Protein AF-A0AAD9ZAA4-F1 (afdb_monomer_lite)

Sequence (119 aa):
MHTITSIGGSWFPGTEYVDIVGLDVYAKSTSTSFADAFGEFYDTYAAPNNLPFVLGETGWFDGGSDSEKIYWLGQVSGAQARERCPLYEGFSWFEYDKPSEGDFRVVMGSSDLASQVLG

InterPro domains:
  IPR000805 Glycoside hydrolase family 26 [PTHR40079] (9-112)
  IPR017853 Glycoside hydrolase superfamily [SSF51445] (10-102)
  IPR022790 Glycosyl hydrolase family 26 domain [PF02156] (10-39)
  IPR022790 Glycosyl hydrolase family 26 domain [PS51764] (1-117)

Radius of gyration: 14.88 Å; chains: 1; bounding box: 36×33×38 Å

Structure (mmCIF, N/CA/C/O backbone):
data_AF-A0AAD9ZAA4-F1
#
_entry.id   AF-A0AAD9ZAA4-F1
#
loop_
_atom_site.group_PDB
_atom_site.id
_atom_site.type_symbol
_atom_site.label_atom_id
_atom_site.label_alt_id
_atom_site.label_comp_id
_atom_site.label_asym_id
_atom_site.label_entity_id
_atom_site.label_seq_id
_atom_site.pdbx_PDB_ins_code
_atom_site.Cartn_x
_atom_site.Cartn_y
_atom_site.Cartn_z
_atom_site.occupancy
_atom_site.B_iso_or_equiv
_atom_site.auth_seq_id
_atom_site.auth_comp_id
_atom_site.auth_asym_id
_atom_site.auth_atom_id
_atom_site.pdbx_PDB_model_num
ATOM 1 N N . MET A 1 1 ? -17.657 -2.729 -2.199 1.00 36.78 1 MET A N 1
ATOM 2 C CA . MET A 1 1 ? -16.422 -2.330 -1.499 1.00 36.78 1 MET A CA 1
ATOM 3 C C . MET A 1 1 ? -16.235 -0.848 -1.763 1.00 36.78 1 MET A C 1
ATOM 5 O O . MET A 1 1 ? -16.119 -0.480 -2.924 1.00 36.78 1 MET A O 1
ATOM 9 N N . HIS A 1 2 ? -16.359 -0.008 -0.737 1.00 38.00 2 HIS A N 1
ATOM 10 C CA . HIS A 1 2 ? -16.144 1.436 -0.845 1.00 38.00 2 HIS A CA 1
ATOM 11 C C . HIS A 1 2 ? -14.776 1.744 -0.228 1.00 38.00 2 HIS A C 1
ATOM 13 O O . HIS A 1 2 ? -14.611 1.607 0.979 1.00 38.00 2 HIS A O 1
ATOM 19 N N . THR A 1 3 ? -13.789 2.082 -1.054 1.00 42.25 3 THR A N 1
ATOM 20 C CA . THR A 1 3 ? -12.440 2.484 -0.625 1.00 42.25 3 THR A CA 1
ATOM 21 C C . THR A 1 3 ? -12.407 3.992 -0.369 1.00 42.25 3 THR A C 1
ATOM 23 O O . THR A 1 3 ? -12.991 4.767 -1.128 1.00 42.25 3 THR A O 1
ATOM 26 N N . ILE A 1 4 ? -11.746 4.423 0.708 1.00 52.34 4 ILE A N 1
ATOM 27 C CA . ILE A 1 4 ? -11.595 5.842 1.061 1.00 52.34 4 ILE A CA 1
ATOM 28 C C . ILE A 1 4 ? -10.235 6.305 0.548 1.00 52.34 4 ILE A C 1
ATOM 30 O O . ILE A 1 4 ? -9.201 5.925 1.080 1.00 52.34 4 ILE A O 1
ATOM 34 N N . THR A 1 5 ? -10.235 7.140 -0.487 1.00 50.94 5 THR A N 1
ATOM 35 C CA . THR A 1 5 ? -9.023 7.506 -1.239 1.00 50.94 5 THR A CA 1
ATOM 36 C C . THR A 1 5 ? -8.419 8.863 -0.853 1.00 50.94 5 THR A C 1
ATOM 38 O O . THR A 1 5 ? -7.526 9.351 -1.542 1.00 50.94 5 THR A O 1
ATOM 41 N N . SER A 1 6 ? -8.861 9.507 0.240 1.00 48.81 6 SER A N 1
ATOM 42 C CA . SER A 1 6 ? -8.214 10.739 0.725 1.00 48.81 6 SER A CA 1
ATOM 43 C C . SER A 1 6 ? -8.247 10.930 2.247 1.00 48.81 6 SER A C 1
ATOM 45 O O . SER A 1 6 ? -9.203 10.578 2.943 1.00 48.81 6 SER A O 1
ATOM 47 N N . ILE A 1 7 ? -7.168 11.525 2.754 1.00 50.81 7 ILE A N 1
ATOM 48 C CA . ILE A 1 7 ? -7.019 12.029 4.121 1.00 50.81 7 ILE A CA 1
ATOM 49 C C . ILE A 1 7 ? -7.812 13.338 4.252 1.00 50.81 7 ILE A C 1
ATOM 51 O O . ILE A 1 7 ? -7.374 14.406 3.834 1.00 50.81 7 ILE A O 1
ATOM 55 N N . GLY A 1 8 ? -9.037 13.232 4.768 1.00 50.69 8 GLY A N 1
ATOM 56 C CA . GLY A 1 8 ? -9.954 14.347 4.980 1.00 50.69 8 GLY A CA 1
ATOM 57 C C . GLY A 1 8 ? -11.311 13.836 5.459 1.00 50.69 8 GLY A C 1
ATOM 58 O O . GLY A 1 8 ? -12.063 13.244 4.688 1.00 50.69 8 GLY A O 1
ATOM 59 N N . GLY A 1 9 ? -11.621 14.064 6.738 1.00 57.09 9 GLY A N 1
ATOM 60 C CA . GLY A 1 9 ? -12.735 13.454 7.480 1.00 57.09 9 GLY A CA 1
ATOM 61 C C . GLY A 1 9 ? -14.170 13.770 7.025 1.00 57.09 9 GLY A C 1
ATOM 62 O O . GLY A 1 9 ? -15.085 13.583 7.817 1.00 57.09 9 GLY A O 1
ATOM 63 N N . SER A 1 10 ? -14.409 14.234 5.792 1.00 66.31 10 SER A N 1
ATOM 64 C CA . SER A 1 10 ? -15.766 14.457 5.260 1.00 66.31 10 SER A CA 1
ATOM 65 C C . SER A 1 10 ? -16.340 13.287 4.453 1.00 66.31 10 SER A C 1
ATOM 67 O O . SER A 1 10 ? -17.492 13.369 4.037 1.00 66.31 10 SER A O 1
ATOM 69 N N . TRP A 1 11 ? -15.561 12.233 4.189 1.00 76.75 11 TRP A N 1
ATOM 70 C CA . TRP A 1 11 ? -15.978 11.119 3.319 1.00 76.75 11 TRP A CA 1
ATOM 71 C C . TRP A 1 11 ? -16.094 9.770 4.029 1.00 76.75 11 TRP A C 1
ATOM 73 O O . TRP A 1 11 ? -16.601 8.822 3.435 1.00 76.75 11 TRP A O 1
ATOM 83 N N . PHE A 1 12 ? -15.639 9.667 5.281 1.00 85.25 12 PHE A N 1
ATOM 84 C CA . PHE A 1 12 ? -15.816 8.454 6.075 1.00 85.25 12 PHE A CA 1
ATOM 85 C C . PHE A 1 12 ? -17.304 8.304 6.423 1.00 85.25 12 PHE A C 1
ATOM 87 O O . PHE A 1 12 ? -17.840 9.168 7.119 1.00 85.25 12 PHE A O 1
ATOM 94 N N . PRO A 1 13 ? -17.992 7.254 5.940 1.00 88.31 13 PRO A N 1
ATOM 95 C CA . PRO A 1 13 ? -19.446 7.178 6.046 1.00 88.31 13 PRO A CA 1
ATOM 96 C C . PRO A 1 13 ? -19.933 6.859 7.466 1.00 88.31 13 PRO A C 1
ATOM 98 O O . PRO A 1 13 ? -21.116 7.033 7.731 1.00 88.31 13 PRO A O 1
ATOM 101 N N . GLY A 1 14 ? -19.040 6.438 8.369 1.00 89.06 14 GLY A N 1
ATOM 102 C CA . GLY A 1 14 ? -19.364 5.987 9.724 1.00 89.06 14 GLY A CA 1
ATOM 103 C C . GLY A 1 14 ? -19.008 4.514 9.917 1.00 89.06 14 GLY A C 1
ATOM 104 O O . GLY A 1 14 ? -19.003 3.737 8.962 1.00 89.06 14 GLY A O 1
ATOM 105 N N . THR A 1 15 ? -18.674 4.121 11.147 1.00 92.19 15 THR A N 1
ATOM 106 C CA . THR A 1 15 ? -18.281 2.735 11.466 1.00 92.19 15 THR A CA 1
ATOM 107 C C . THR A 1 15 ? -19.439 1.754 11.317 1.00 92.19 15 THR A C 1
ATOM 109 O O . THR A 1 15 ? -19.222 0.566 11.118 1.00 92.19 15 THR A O 1
ATOM 112 N N . GLU A 1 16 ? -20.676 2.243 11.338 1.00 95.12 16 GLU A N 1
ATOM 113 C CA . GLU A 1 16 ? -21.882 1.462 11.092 1.00 95.12 16 GLU A CA 1
ATOM 114 C C . GLU A 1 16 ? -22.059 1.046 9.618 1.00 95.12 16 GLU A C 1
ATOM 116 O O . GLU A 1 16 ? -22.910 0.208 9.323 1.00 95.12 16 GLU A O 1
ATOM 121 N N . TYR A 1 17 ? -21.254 1.599 8.702 1.00 94.69 17 TYR A N 1
ATOM 122 C CA . TYR A 1 17 ? -21.285 1.288 7.267 1.00 94.69 17 TYR A CA 1
ATOM 123 C C . TYR A 1 17 ? -19.964 0.715 6.730 1.00 94.69 17 TYR A C 1
ATOM 125 O O . TYR A 1 17 ? -19.857 0.479 5.524 1.00 94.69 17 TYR A O 1
ATOM 133 N N . VAL A 1 18 ? -18.945 0.539 7.579 1.00 93.31 18 VAL A N 1
ATOM 134 C CA . VAL A 1 18 ? -17.583 0.177 7.156 1.00 93.31 18 VAL A CA 1
ATOM 135 C C . VAL A 1 18 ? -17.088 -1.040 7.923 1.00 93.31 18 VAL A C 1
ATOM 137 O O . VAL A 1 18 ? -16.869 -0.968 9.127 1.00 93.31 18 VAL A O 1
ATOM 140 N N . ASP A 1 19 ? -16.822 -2.124 7.196 1.00 96.00 19 ASP A N 1
ATOM 141 C CA . ASP A 1 19 ? -16.200 -3.334 7.749 1.00 96.00 19 ASP A CA 1
ATOM 142 C C . ASP A 1 19 ? -14.664 -3.287 7.708 1.00 96.00 19 ASP A C 1
ATOM 144 O O . ASP A 1 19 ? -13.993 -3.942 8.500 1.00 96.00 19 ASP A O 1
ATOM 148 N N . ILE A 1 20 ? -14.097 -2.540 6.755 1.00 95.31 20 ILE A N 1
ATOM 149 C CA . ILE A 1 20 ? -12.658 -2.464 6.488 1.00 95.31 20 ILE A CA 1
ATOM 150 C C . ILE A 1 20 ? -12.306 -1.100 5.906 1.00 95.31 20 ILE A C 1
ATOM 152 O O . ILE A 1 20 ? -13.045 -0.566 5.075 1.00 95.31 20 ILE A O 1
ATOM 156 N N . VAL A 1 21 ? -11.164 -0.545 6.302 1.00 93.75 21 VAL A N 1
ATOM 157 C CA . VAL A 1 21 ? -10.626 0.674 5.691 1.00 93.75 21 VAL A CA 1
ATOM 158 C C . VAL A 1 21 ? -9.462 0.324 4.775 1.00 93.75 21 VAL A C 1
ATOM 160 O O . VAL A 1 21 ? -8.613 -0.502 5.104 1.00 93.75 21 VAL A O 1
ATOM 163 N N . GLY A 1 22 ? -9.444 0.944 3.599 1.00 92.44 22 GLY A N 1
ATOM 164 C CA . GLY A 1 22 ? -8.452 0.683 2.565 1.00 92.44 22 GLY A CA 1
ATOM 165 C C . GLY A 1 22 ? -7.855 1.973 2.029 1.00 92.44 22 GLY A C 1
ATOM 166 O O . GLY A 1 22 ? -8.582 2.957 1.894 1.00 92.44 22 GLY A O 1
ATOM 167 N N . LEU A 1 23 ? -6.560 1.939 1.715 1.00 89.69 23 LEU A N 1
ATOM 168 C CA . LEU A 1 23 ? -5.825 3.037 1.086 1.00 89.69 23 LEU A CA 1
ATOM 169 C C . LEU A 1 23 ? -5.156 2.565 -0.209 1.00 89.69 23 LEU A C 1
ATOM 171 O O . LEU A 1 23 ? -4.556 1.490 -0.228 1.00 89.69 23 LEU A O 1
ATOM 175 N N . ASP A 1 24 ? -5.205 3.401 -1.244 1.00 91.12 24 ASP A N 1
ATOM 176 C CA . ASP A 1 24 ? -4.491 3.178 -2.502 1.00 91.12 24 ASP A CA 1
ATOM 177 C C . ASP A 1 24 ? -3.212 4.015 -2.509 1.00 91.12 24 ASP A C 1
ATOM 179 O O . ASP A 1 24 ? -3.238 5.224 -2.258 1.00 91.12 24 ASP A O 1
ATOM 183 N N . VAL A 1 25 ? -2.068 3.378 -2.748 1.00 87.44 25 VAL A N 1
ATOM 184 C CA . VAL A 1 25 ? -0.769 4.009 -2.499 1.00 87.44 25 VAL A CA 1
ATOM 185 C C . VAL A 1 25 ? 0.360 3.347 -3.265 1.00 87.44 25 VAL A C 1
ATOM 187 O O . VAL A 1 25 ? 0.537 2.134 -3.240 1.00 87.44 25 VAL A O 1
ATOM 190 N N . TYR A 1 26 ? 1.186 4.170 -3.900 1.00 90.69 26 TYR A N 1
ATOM 191 C CA . TYR A 1 26 ? 2.315 3.721 -4.704 1.00 90.69 26 TYR A CA 1
ATOM 192 C C . TYR A 1 26 ? 3.611 4.321 -4.168 1.00 90.69 26 TYR A C 1
ATOM 194 O O . TYR A 1 26 ? 3.708 5.544 -4.007 1.00 90.69 26 TYR A O 1
ATOM 202 N N . ALA A 1 27 ? 4.604 3.475 -3.888 1.00 90.62 27 ALA A N 1
ATOM 203 C CA . ALA A 1 27 ? 5.908 3.931 -3.418 1.00 90.62 27 ALA A CA 1
ATOM 204 C C . ALA A 1 27 ? 6.647 4.684 -4.527 1.00 90.62 27 ALA A C 1
ATOM 206 O O . ALA A 1 27 ? 6.631 4.273 -5.680 1.00 90.62 27 ALA A O 1
ATOM 207 N N . LYS A 1 28 ? 7.292 5.797 -4.171 1.00 89.50 28 LYS A N 1
ATOM 208 C CA . LYS A 1 28 ? 8.019 6.671 -5.114 1.00 89.50 28 LYS A CA 1
ATOM 209 C C . LYS A 1 28 ? 9.527 6.689 -4.878 1.00 89.50 28 LYS A C 1
ATOM 211 O O . LYS A 1 28 ? 10.260 7.331 -5.620 1.00 89.50 28 LYS A O 1
ATOM 216 N N . SER A 1 29 ? 9.974 6.082 -3.784 1.00 86.62 29 SER A N 1
ATOM 217 C CA . SER A 1 29 ? 11.362 6.092 -3.344 1.00 86.62 29 SER A CA 1
ATOM 218 C C . SER A 1 29 ? 11.609 4.926 -2.399 1.00 86.62 29 SER A C 1
ATOM 220 O O . SER A 1 29 ? 10.750 4.570 -1.595 1.00 86.62 29 SER A O 1
ATOM 222 N N . THR A 1 30 ? 12.826 4.391 -2.421 1.00 82.56 30 THR A N 1
ATOM 223 C CA . THR A 1 30 ? 13.300 3.395 -1.449 1.00 82.56 30 THR A CA 1
ATOM 224 C C . THR A 1 30 ? 13.567 3.999 -0.068 1.00 82.56 30 THR A C 1
ATOM 226 O O . THR A 1 30 ? 13.898 3.287 0.874 1.00 82.56 30 THR A O 1
ATOM 229 N N . SER A 1 31 ? 13.424 5.318 0.076 1.00 79.62 31 SER A N 1
ATOM 230 C CA . SER A 1 31 ? 13.395 5.999 1.371 1.00 79.62 31 SER A CA 1
ATOM 231 C C . SER A 1 31 ? 11.987 6.105 1.961 1.00 79.62 31 SER A C 1
ATOM 233 O O . SER A 1 31 ? 11.849 6.574 3.087 1.00 79.62 31 SER A O 1
ATOM 235 N N . THR A 1 32 ? 10.939 5.745 1.211 1.00 70.81 32 THR A N 1
ATOM 236 C CA . THR A 1 32 ? 9.565 5.734 1.720 1.00 70.81 32 THR A CA 1
ATOM 237 C C . THR A 1 32 ? 9.400 4.538 2.648 1.00 70.81 32 THR A C 1
ATOM 239 O O . THR A 1 32 ? 9.355 3.397 2.192 1.00 70.81 32 THR A O 1
ATOM 242 N N . SER A 1 33 ? 9.308 4.792 3.954 1.00 68.31 33 SER A N 1
ATOM 243 C CA . SER A 1 33 ? 8.976 3.739 4.908 1.00 68.31 33 SER A CA 1
ATOM 244 C C . SER A 1 33 ? 7.477 3.435 4.884 1.00 68.31 33 SER A C 1
ATOM 246 O O . SER A 1 33 ? 6.654 4.300 4.570 1.00 68.31 33 SER A O 1
ATOM 248 N N . PHE A 1 34 ? 7.111 2.211 5.273 1.00 69.88 34 PHE A N 1
ATOM 249 C CA . PHE A 1 34 ? 5.714 1.838 5.516 1.00 69.88 34 PHE A CA 1
ATOM 250 C C . PHE A 1 34 ? 5.037 2.841 6.475 1.00 69.88 34 PHE A C 1
ATOM 252 O O . PHE A 1 34 ? 3.933 3.322 6.234 1.00 69.88 34 PHE A O 1
ATOM 259 N N . ALA A 1 35 ? 5.724 3.234 7.549 1.00 69.50 35 ALA A N 1
ATOM 260 C CA . ALA A 1 35 ? 5.166 4.146 8.544 1.00 69.50 35 ALA A CA 1
ATOM 261 C C . ALA A 1 35 ? 4.856 5.546 7.986 1.00 69.50 35 ALA A C 1
ATOM 263 O O . ALA A 1 35 ? 3.803 6.094 8.315 1.00 69.50 35 ALA A O 1
ATOM 264 N N . ASP A 1 36 ? 5.721 6.090 7.125 1.00 70.25 36 ASP A N 1
ATOM 265 C CA . ASP A 1 36 ? 5.533 7.420 6.528 1.00 70.25 36 ASP A CA 1
ATOM 266 C C . ASP A 1 36 ? 4.401 7.440 5.496 1.00 70.25 36 ASP A C 1
ATOM 268 O O . ASP A 1 36 ? 3.735 8.457 5.321 1.00 70.25 36 ASP A O 1
ATOM 272 N N . ALA A 1 37 ? 4.174 6.318 4.809 1.00 69.75 37 ALA A N 1
ATOM 273 C CA . ALA A 1 37 ? 3.167 6.230 3.760 1.00 69.75 37 ALA A CA 1
ATOM 274 C C . ALA A 1 37 ? 1.743 6.008 4.300 1.00 69.75 37 ALA A C 1
ATOM 276 O O . ALA A 1 37 ? 0.780 6.432 3.661 1.00 69.75 37 ALA A O 1
ATOM 277 N N . PHE A 1 38 ? 1.592 5.338 5.450 1.00 78.88 38 PHE A N 1
ATOM 278 C CA . PHE A 1 38 ? 0.286 4.805 5.883 1.00 78.88 38 PHE A CA 1
ATOM 279 C C . PHE A 1 38 ? -0.139 5.212 7.288 1.00 78.88 38 PHE A C 1
ATOM 281 O O . PHE A 1 38 ? -1.313 5.060 7.633 1.00 78.88 38 PHE A O 1
ATOM 288 N N . GLY A 1 39 ? 0.801 5.694 8.105 1.00 79.88 39 GLY A N 1
ATOM 289 C CA . GLY A 1 39 ? 0.581 5.914 9.530 1.00 79.88 39 GLY A CA 1
ATOM 290 C C . GLY A 1 39 ? -0.588 6.851 9.808 1.00 79.88 39 GLY A C 1
ATOM 291 O O . GLY A 1 39 ? -1.459 6.513 10.598 1.00 79.88 39 GLY A O 1
ATOM 292 N N . GLU A 1 40 ? -0.663 7.974 9.095 1.00 85.75 40 GLU A N 1
ATOM 293 C CA . GLU A 1 40 ? -1.730 8.960 9.292 1.00 85.75 40 GLU A CA 1
ATOM 294 C C . GLU A 1 40 ? -3.117 8.407 8.931 1.00 85.75 40 GLU A C 1
ATOM 296 O O . GLU A 1 40 ? -4.075 8.612 9.675 1.00 85.75 40 GLU A O 1
ATOM 301 N N . PHE A 1 41 ? -3.239 7.657 7.830 1.00 88.56 41 PHE A N 1
ATOM 302 C CA . PHE A 1 41 ? -4.509 7.033 7.450 1.00 88.56 41 PHE A CA 1
ATOM 303 C C . PHE A 1 41 ? -4.952 6.001 8.493 1.00 88.56 41 PHE A C 1
ATOM 305 O O . PHE A 1 41 ? -6.106 6.009 8.930 1.00 88.56 41 PHE A O 1
ATOM 312 N N . TYR A 1 42 ? -4.028 5.139 8.923 1.00 91.81 42 TYR A N 1
ATOM 313 C CA . TYR A 1 42 ? -4.284 4.139 9.955 1.00 91.81 42 TYR A CA 1
ATOM 314 C C . TYR A 1 42 ? -4.704 4.789 11.280 1.00 91.81 42 TYR A C 1
ATOM 316 O O . TYR A 1 42 ? -5.733 4.414 11.847 1.00 91.81 42 TYR A O 1
ATOM 324 N N . ASP A 1 43 ? -3.954 5.791 11.741 1.00 92.06 43 ASP A N 1
ATOM 325 C CA . ASP A 1 43 ? -4.207 6.500 12.999 1.00 92.06 43 ASP A CA 1
ATOM 326 C C . ASP A 1 43 ? -5.516 7.311 12.948 1.00 92.06 43 ASP A C 1
ATOM 328 O O . ASP A 1 43 ? -6.106 7.584 13.990 1.00 92.06 43 ASP A O 1
ATOM 332 N N . THR A 1 44 ? -6.000 7.663 11.751 1.00 90.69 44 THR A N 1
ATOM 333 C CA . THR A 1 44 ? -7.257 8.402 11.559 1.00 90.69 44 THR A CA 1
ATOM 334 C C . THR A 1 44 ? -8.474 7.481 11.483 1.00 90.69 44 THR A C 1
ATOM 336 O O . THR A 1 44 ? -9.495 7.758 12.113 1.00 90.69 44 THR A O 1
ATOM 339 N N . TYR A 1 45 ? -8.400 6.396 10.705 1.00 90.81 45 TYR A N 1
ATOM 340 C CA . TYR A 1 45 ? -9.587 5.614 10.337 1.00 90.81 45 TYR A CA 1
ATOM 341 C C . TYR A 1 45 ? -9.606 4.194 10.900 1.00 90.81 45 TYR A C 1
ATOM 343 O O . TYR A 1 45 ? -10.685 3.700 11.225 1.00 90.81 45 TYR A O 1
ATOM 351 N N . ALA A 1 46 ? -8.452 3.540 11.039 1.00 94.38 46 ALA A N 1
ATOM 352 C CA . ALA A 1 46 ? -8.379 2.150 11.485 1.00 94.38 46 ALA A CA 1
ATOM 353 C C . ALA A 1 46 ? -8.293 2.057 13.012 1.00 94.38 46 ALA A C 1
ATOM 355 O O . ALA A 1 46 ? -9.188 1.512 13.658 1.00 94.38 46 ALA A O 1
ATOM 356 N N . ALA A 1 47 ? -7.241 2.637 13.598 1.00 95.31 47 ALA A N 1
ATOM 357 C CA . ALA A 1 47 ? -6.919 2.486 15.015 1.00 95.31 47 ALA A CA 1
ATOM 358 C C . ALA A 1 47 ? -8.027 3.012 15.951 1.00 95.31 47 ALA A C 1
ATOM 360 O O . ALA A 1 47 ? -8.439 2.268 16.842 1.00 95.31 47 ALA A O 1
ATOM 361 N N . PRO A 1 48 ? -8.569 4.234 15.757 1.00 94.38 48 PRO A N 1
ATOM 362 C CA . PRO A 1 48 ? -9.605 4.777 16.641 1.00 94.38 48 PRO A CA 1
ATOM 363 C C . PRO A 1 48 ? -10.924 4.002 16.596 1.00 94.38 48 PRO A C 1
ATOM 365 O O . PRO A 1 48 ? -11.682 4.017 17.563 1.00 94.38 48 PRO A O 1
ATOM 368 N N . ASN A 1 49 ? -11.196 3.337 15.472 1.00 93.88 49 ASN A N 1
ATOM 369 C CA . ASN A 1 49 ?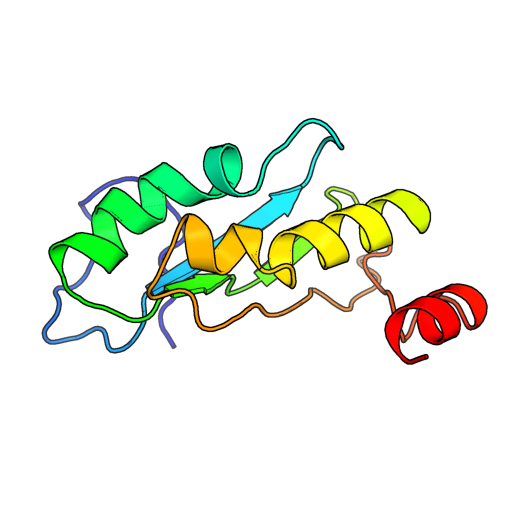 -12.451 2.635 15.216 1.00 93.88 49 ASN A CA 1
ATOM 370 C C . ASN A 1 49 ? -12.328 1.112 15.366 1.00 93.88 49 ASN A C 1
ATOM 372 O O . ASN A 1 49 ? -13.323 0.410 15.208 1.00 93.88 49 ASN A O 1
ATOM 376 N N . ASN A 1 50 ? -11.127 0.601 15.666 1.00 96.56 50 ASN A N 1
ATOM 377 C CA . ASN A 1 50 ? -10.812 -0.827 15.709 1.00 96.56 50 ASN A CA 1
ATOM 378 C C . ASN A 1 50 ? -11.239 -1.573 14.427 1.00 96.56 50 ASN A C 1
ATOM 380 O O . ASN A 1 50 ? -11.824 -2.656 14.486 1.00 96.56 50 ASN A O 1
ATOM 384 N N . LEU A 1 51 ? -10.971 -0.964 13.268 1.00 96.38 51 LEU A N 1
ATOM 385 C CA . LEU A 1 51 ? -11.291 -1.528 11.957 1.00 96.38 51 LEU A CA 1
ATOM 386 C C . LEU A 1 51 ? -10.050 -2.172 11.319 1.00 96.38 51 LEU A C 1
ATOM 388 O O . LEU A 1 51 ? -8.970 -1.575 11.384 1.00 96.38 51 LEU A O 1
ATOM 392 N N . PRO A 1 52 ? -10.190 -3.337 10.657 1.00 96.88 52 PRO A N 1
ATOM 393 C CA . PRO A 1 52 ? -9.141 -3.889 9.810 1.00 96.88 52 PRO A CA 1
ATOM 394 C C . PRO A 1 52 ? -8.675 -2.877 8.756 1.00 96.88 52 PRO A C 1
ATOM 396 O O . PRO A 1 52 ? -9.474 -2.111 8.205 1.00 96.88 52 PRO A O 1
ATOM 399 N N . PHE A 1 53 ? -7.376 -2.888 8.470 1.00 94.25 53 PHE A N 1
ATOM 400 C CA . PHE A 1 53 ? -6.720 -2.002 7.515 1.00 94.25 53 PHE A CA 1
ATOM 401 C C . PHE A 1 53 ? -6.049 -2.804 6.401 1.00 94.25 53 PHE A C 1
ATOM 403 O O . PHE A 1 53 ? -5.320 -3.761 6.664 1.00 94.25 53 PHE A O 1
ATOM 410 N N . VAL A 1 54 ? -6.256 -2.391 5.153 1.00 94.88 54 VAL A N 1
ATOM 411 C CA . VAL A 1 54 ? -5.582 -2.964 3.980 1.00 94.88 54 VAL A CA 1
ATOM 412 C C . VAL A 1 54 ? -5.048 -1.878 3.059 1.00 94.88 54 VAL A C 1
ATOM 414 O O . VAL A 1 54 ? -5.547 -0.753 3.043 1.00 94.88 54 VAL A O 1
ATOM 417 N N . LEU A 1 55 ? -4.073 -2.229 2.226 1.00 92.88 55 LEU A N 1
ATOM 418 C CA . LEU A 1 55 ? -3.802 -1.447 1.021 1.00 92.88 55 LEU A CA 1
ATOM 419 C C . LEU A 1 55 ? -4.712 -1.966 -0.095 1.00 92.88 55 LEU A C 1
ATOM 421 O O . LEU A 1 55 ? -4.554 -3.101 -0.550 1.00 92.88 55 LEU A O 1
ATOM 425 N N . GLY A 1 56 ? -5.701 -1.157 -0.478 1.00 93.31 56 GLY A N 1
ATOM 426 C CA . GLY A 1 56 ? -6.698 -1.511 -1.493 1.00 93.31 56 GLY A CA 1
ATOM 427 C C . GLY A 1 56 ? -6.077 -1.677 -2.876 1.00 93.31 56 GLY A C 1
ATOM 428 O O . GLY A 1 56 ? -6.486 -2.555 -3.632 1.00 93.31 56 GLY A O 1
ATOM 429 N N . GLU A 1 57 ? -5.036 -0.896 -3.148 1.00 94.00 57 GLU A N 1
ATOM 430 C CA . GLU A 1 57 ? -4.199 -0.975 -4.334 1.00 94.00 57 GLU A CA 1
ATOM 431 C C . GLU A 1 57 ? -2.790 -0.473 -3.992 1.00 94.00 57 GLU A C 1
ATOM 433 O O . GLU A 1 57 ? -2.616 0.556 -3.333 1.00 94.00 57 GLU A O 1
ATOM 438 N N . THR A 1 58 ? -1.755 -1.195 -4.417 1.00 93.75 58 THR A N 1
ATOM 439 C CA . THR A 1 58 ? -0.376 -0.731 -4.265 1.00 93.75 58 THR A CA 1
ATOM 440 C C . THR A 1 58 ? 0.552 -1.228 -5.364 1.00 93.75 58 THR A C 1
ATOM 442 O O . THR A 1 58 ? 0.289 -2.228 -6.025 1.00 93.75 58 THR A O 1
ATOM 445 N N . GLY A 1 59 ? 1.664 -0.526 -5.549 1.00 93.75 59 GLY A N 1
ATOM 446 C CA . GLY A 1 59 ? 2.727 -0.863 -6.486 1.00 93.75 59 GLY A CA 1
ATOM 447 C C . GLY A 1 59 ? 3.876 0.134 -6.376 1.00 93.75 59 GLY A C 1
ATOM 448 O O . GLY A 1 59 ? 3.880 1.004 -5.499 1.00 93.75 59 GLY A O 1
ATOM 449 N N . TRP A 1 60 ? 4.843 0.046 -7.284 1.00 93.75 60 TRP A N 1
ATOM 450 C CA . TRP A 1 60 ? 5.807 1.129 -7.464 1.00 93.75 60 TRP A CA 1
ATOM 451 C C . TRP A 1 60 ? 5.226 2.202 -8.383 1.00 93.75 60 TRP A C 1
ATOM 453 O O . TRP A 1 60 ? 4.611 1.878 -9.395 1.00 93.75 60 TRP A O 1
ATOM 463 N N . PHE A 1 61 ? 5.380 3.474 -8.029 1.00 92.06 61 PHE A N 1
ATOM 464 C CA . PHE A 1 61 ? 4.955 4.596 -8.863 1.00 92.06 61 PHE A CA 1
ATOM 465 C C . PHE A 1 61 ? 5.633 4.517 -10.229 1.00 92.06 61 PHE A C 1
ATOM 467 O O . PHE A 1 61 ? 6.816 4.244 -10.265 1.00 92.06 61 PHE A O 1
ATOM 474 N N . ASP A 1 62 ? 4.897 4.765 -11.316 1.00 93.19 62 ASP A N 1
ATOM 475 C CA . ASP A 1 62 ? 5.365 4.621 -12.711 1.00 93.19 62 ASP A CA 1
ATOM 476 C C . ASP A 1 62 ? 5.792 3.206 -13.153 1.00 93.19 62 ASP A C 1
ATOM 478 O O . ASP A 1 62 ? 6.372 3.012 -14.222 1.00 93.19 62 ASP A O 1
ATOM 482 N N . GLY A 1 63 ? 5.463 2.188 -12.356 1.00 92.31 63 GLY A N 1
ATOM 483 C CA . GLY A 1 63 ? 5.855 0.806 -12.604 1.00 92.31 63 GLY A CA 1
ATOM 484 C C . GLY A 1 63 ? 7.242 0.476 -12.056 1.00 92.31 63 GLY A C 1
ATOM 485 O O . GLY A 1 63 ? 7.398 -0.602 -11.492 1.00 92.31 63 GLY A O 1
ATOM 486 N N . GLY A 1 64 ? 8.214 1.391 -12.105 1.00 92.31 64 GLY A N 1
ATOM 487 C CA . GLY A 1 64 ? 9.550 1.185 -11.539 1.00 92.31 64 GLY A CA 1
ATOM 488 C C . GLY A 1 64 ? 10.357 0.028 -12.126 1.00 92.31 64 GLY A C 1
ATOM 489 O O . GLY A 1 64 ? 9.925 -0.725 -13.001 1.00 92.31 64 GLY A O 1
ATOM 490 N N . SER A 1 65 ? 11.568 -0.138 -11.601 1.00 92.31 65 SER A N 1
ATOM 491 C CA . SER A 1 65 ? 12.416 -1.301 -11.859 1.00 92.31 65 SER A CA 1
ATOM 492 C C . SER A 1 65 ? 12.008 -2.520 -11.025 1.00 92.31 65 SER A C 1
ATOM 494 O O . SER A 1 65 ? 11.413 -2.406 -9.953 1.00 92.31 65 SER A O 1
ATOM 496 N N . ASP A 1 66 ? 12.419 -3.710 -11.464 1.00 90.81 66 ASP A N 1
ATOM 497 C CA . ASP A 1 66 ? 12.207 -4.969 -10.738 1.00 90.81 66 ASP A CA 1
ATOM 498 C C . ASP A 1 66 ? 12.723 -4.910 -9.288 1.00 90.81 66 ASP A C 1
ATOM 500 O O . ASP A 1 66 ? 12.028 -5.324 -8.361 1.00 90.81 66 ASP A O 1
ATOM 504 N N . SER A 1 67 ? 13.905 -4.326 -9.057 1.00 90.56 67 SER A N 1
ATOM 505 C CA . SER A 1 67 ? 14.466 -4.175 -7.706 1.00 90.56 67 SER A CA 1
ATOM 506 C C . SER A 1 67 ? 13.629 -3.276 -6.800 1.00 90.56 67 SER A C 1
ATOM 508 O O . SER A 1 67 ? 13.536 -3.520 -5.598 1.00 90.56 67 SER A O 1
ATOM 510 N N . GLU A 1 68 ? 13.013 -2.241 -7.363 1.00 92.69 68 GLU A N 1
ATOM 511 C CA . GLU A 1 68 ? 12.156 -1.320 -6.622 1.00 92.69 68 GLU A CA 1
ATOM 512 C C . GLU A 1 68 ? 10.818 -1.975 -6.264 1.00 92.69 68 GLU A C 1
ATOM 514 O O . GLU A 1 68 ? 10.368 -1.878 -5.120 1.00 92.69 68 GLU A O 1
ATOM 519 N N . LYS A 1 69 ? 10.233 -2.743 -7.194 1.00 92.56 69 LYS A N 1
ATOM 520 C CA . LYS A 1 69 ? 9.038 -3.558 -6.929 1.00 92.56 69 LYS A CA 1
ATOM 521 C C . LYS A 1 69 ? 9.289 -4.578 -5.819 1.00 92.56 69 LYS A C 1
ATOM 523 O O . LYS A 1 69 ? 8.489 -4.666 -4.892 1.00 92.56 69 LYS A O 1
ATOM 528 N N . ILE A 1 70 ? 10.410 -5.306 -5.871 1.00 90.88 70 ILE A N 1
ATOM 529 C CA . ILE A 1 70 ? 10.797 -6.271 -4.826 1.00 90.88 70 ILE A CA 1
ATOM 530 C C . ILE A 1 70 ? 11.008 -5.584 -3.482 1.00 90.88 70 ILE A C 1
ATOM 532 O O . ILE A 1 70 ? 10.503 -6.060 -2.464 1.00 90.88 70 ILE A O 1
ATOM 536 N N . TYR A 1 71 ? 11.726 -4.459 -3.467 1.00 90.38 71 TYR A N 1
ATOM 537 C CA . TYR A 1 71 ? 11.917 -3.681 -2.249 1.00 90.38 71 TYR A CA 1
ATOM 538 C C . TYR A 1 71 ? 10.564 -3.321 -1.625 1.00 90.38 71 TYR A C 1
ATOM 540 O O . TYR A 1 71 ? 10.347 -3.554 -0.434 1.00 90.38 71 TYR A O 1
ATOM 548 N N . TRP A 1 72 ? 9.638 -2.806 -2.435 1.00 91.81 72 TRP A N 1
ATOM 549 C CA . TRP A 1 72 ? 8.334 -2.385 -1.950 1.00 91.81 72 TRP A CA 1
ATOM 550 C C . TRP A 1 72 ? 7.454 -3.544 -1.491 1.00 91.81 72 TRP A C 1
ATOM 552 O O . TRP A 1 72 ? 6.865 -3.463 -0.414 1.00 91.81 72 TRP A O 1
ATOM 562 N N . LEU A 1 73 ? 7.435 -4.654 -2.230 1.00 91.94 73 LEU A N 1
ATOM 563 C CA . LEU A 1 73 ? 6.792 -5.893 -1.791 1.00 91.94 73 LEU A CA 1
ATOM 564 C C . LEU A 1 73 ? 7.302 -6.327 -0.418 1.00 91.94 73 LEU A C 1
ATOM 566 O O . LEU A 1 73 ? 6.500 -6.643 0.459 1.00 91.94 73 LEU A O 1
ATOM 570 N N . GLY A 1 74 ? 8.618 -6.279 -0.196 1.00 90.25 74 GLY A N 1
ATOM 571 C CA . GLY A 1 74 ? 9.217 -6.554 1.110 1.00 90.25 74 GLY A CA 1
ATOM 572 C C . GLY A 1 74 ? 8.732 -5.596 2.203 1.00 90.25 74 GLY A C 1
ATOM 573 O O . GLY A 1 74 ? 8.502 -6.020 3.335 1.00 90.25 74 GLY A O 1
ATOM 574 N N . GLN A 1 75 ? 8.508 -4.319 1.875 1.00 89.69 75 GLN A N 1
ATOM 575 C CA . GLN A 1 75 ? 7.949 -3.348 2.818 1.00 89.69 75 GLN A CA 1
ATOM 576 C C . GLN A 1 75 ? 6.517 -3.699 3.233 1.00 89.69 75 GLN A C 1
ATOM 578 O O . GLN A 1 75 ? 6.245 -3.784 4.432 1.00 89.69 75 GLN A O 1
ATOM 583 N N . VAL A 1 76 ? 5.626 -3.945 2.266 1.00 90.81 76 VAL A N 1
ATOM 584 C CA . VAL A 1 76 ? 4.183 -4.145 2.512 1.00 90.81 76 VAL A CA 1
ATOM 585 C C . VAL A 1 76 ? 3.804 -5.560 2.959 1.00 90.81 76 VAL A C 1
ATOM 587 O O . VAL A 1 76 ? 2.714 -5.749 3.499 1.00 90.81 76 VAL A O 1
ATOM 590 N N . SER A 1 77 ? 4.684 -6.548 2.768 1.00 91.25 77 SER A N 1
ATOM 591 C CA . SER A 1 77 ? 4.506 -7.928 3.256 1.00 91.25 77 SER A CA 1
ATOM 592 C C . SER A 1 77 ? 5.282 -8.239 4.544 1.00 91.25 77 SER A C 1
ATOM 594 O O . SER A 1 77 ? 4.983 -9.223 5.224 1.00 91.25 77 SER A O 1
ATOM 596 N N . GLY A 1 78 ? 6.274 -7.413 4.891 1.00 88.50 78 GLY A N 1
ATOM 597 C CA . GLY A 1 78 ? 7.164 -7.631 6.029 1.00 88.50 78 GLY A CA 1
ATOM 598 C C . GLY A 1 78 ? 6.507 -7.421 7.398 1.00 88.50 78 GLY A C 1
ATOM 599 O O . GLY A 1 78 ? 5.486 -6.748 7.537 1.00 88.50 78 GLY A O 1
ATOM 600 N N . ALA A 1 79 ? 7.136 -7.961 8.449 1.00 88.62 79 ALA A N 1
ATOM 601 C CA . ALA A 1 79 ? 6.645 -7.858 9.830 1.00 88.62 79 ALA A CA 1
ATOM 602 C C . ALA A 1 79 ? 6.467 -6.402 10.301 1.00 88.62 79 ALA A C 1
ATOM 604 O O . ALA A 1 79 ? 5.488 -6.098 10.981 1.00 88.62 79 ALA A O 1
ATOM 605 N N . GLN A 1 80 ? 7.341 -5.498 9.847 1.00 85.19 80 GLN A N 1
ATOM 606 C CA . GLN A 1 80 ? 7.300 -4.062 10.150 1.00 85.19 80 GLN A CA 1
ATOM 607 C C . GLN A 1 80 ? 5.942 -3.400 9.847 1.00 85.19 80 GLN A C 1
ATOM 609 O O . GLN A 1 80 ? 5.538 -2.468 10.541 1.00 85.19 80 GLN A O 1
ATOM 614 N N . ALA A 1 81 ? 5.210 -3.901 8.843 1.00 87.62 81 ALA A N 1
ATOM 615 C CA . ALA A 1 81 ? 3.895 -3.394 8.476 1.00 87.62 81 ALA A CA 1
ATOM 616 C C . ALA A 1 81 ? 2.887 -3.611 9.611 1.00 87.62 81 ALA A C 1
ATOM 618 O O . ALA A 1 81 ? 2.209 -2.680 10.046 1.00 87.62 81 ALA A O 1
ATOM 619 N N . ARG A 1 82 ? 2.858 -4.834 10.154 1.00 89.94 82 ARG A N 1
ATOM 620 C CA . ARG A 1 82 ? 2.014 -5.199 11.299 1.00 89.94 82 ARG A CA 1
ATOM 621 C C . ARG A 1 82 ? 2.530 -4.634 12.621 1.00 89.94 82 ARG A C 1
ATOM 623 O O . ARG A 1 82 ? 1.727 -4.333 13.494 1.00 89.94 82 ARG A O 1
ATOM 630 N N . GLU A 1 83 ? 3.840 -4.443 12.769 1.00 90.62 83 GLU A N 1
ATOM 631 C CA . GLU A 1 83 ? 4.410 -3.771 13.946 1.00 90.62 83 GLU A CA 1
ATOM 632 C C . GLU A 1 83 ? 3.957 -2.305 14.038 1.00 90.62 83 GLU A C 1
ATOM 634 O O . GLU A 1 83 ? 3.623 -1.835 15.125 1.00 90.62 83 GLU A O 1
ATOM 639 N N . ARG A 1 84 ? 3.892 -1.586 12.906 1.00 89.62 84 ARG A N 1
ATOM 640 C CA . ARG A 1 84 ? 3.396 -0.199 12.862 1.00 89.62 84 ARG A CA 1
ATOM 641 C C . ARG A 1 84 ? 1.870 -0.108 12.887 1.00 89.62 84 ARG A C 1
ATOM 643 O O . ARG A 1 84 ? 1.325 0.820 13.492 1.00 89.62 84 ARG A O 1
ATOM 650 N N . CYS A 1 85 ? 1.196 -1.034 12.217 1.00 92.69 85 CYS A N 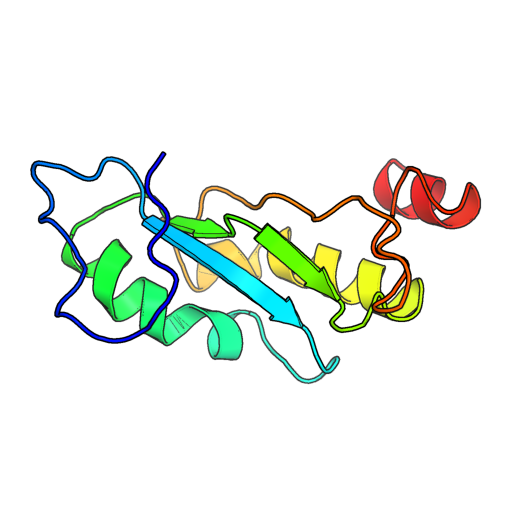1
ATOM 651 C CA . CYS A 1 85 ? -0.253 -1.064 12.074 1.00 92.69 85 CYS A CA 1
ATOM 652 C C . CYS A 1 85 ? -0.779 -2.448 12.491 1.00 92.69 85 CYS A C 1
ATOM 654 O O . CYS A 1 85 ? -0.961 -3.308 11.633 1.00 92.69 85 CYS A O 1
ATOM 656 N N . PRO A 1 86 ? -1.043 -2.691 13.788 1.00 94.94 86 PRO A N 1
ATOM 657 C CA . PRO A 1 86 ? -1.475 -4.006 14.274 1.00 94.94 86 PRO A CA 1
ATOM 658 C C . PRO A 1 86 ? -2.753 -4.571 13.640 1.00 94.94 86 PRO A C 1
ATOM 660 O O . PRO A 1 86 ? -2.912 -5.786 13.612 1.00 94.94 86 PRO A O 1
ATOM 663 N N . LEU A 1 87 ? -3.647 -3.716 13.125 1.00 96.31 87 LEU A N 1
ATOM 664 C CA . LEU A 1 87 ? -4.868 -4.130 12.409 1.00 96.31 87 LEU A CA 1
ATOM 665 C C . LEU A 1 87 ? -4.649 -4.294 10.890 1.00 96.31 87 LEU A C 1
ATOM 667 O O . LEU A 1 87 ? -5.616 -4.346 10.135 1.00 96.31 87 LEU A O 1
ATOM 671 N N . TYR A 1 88 ? -3.398 -4.299 10.417 1.00 94.75 88 TYR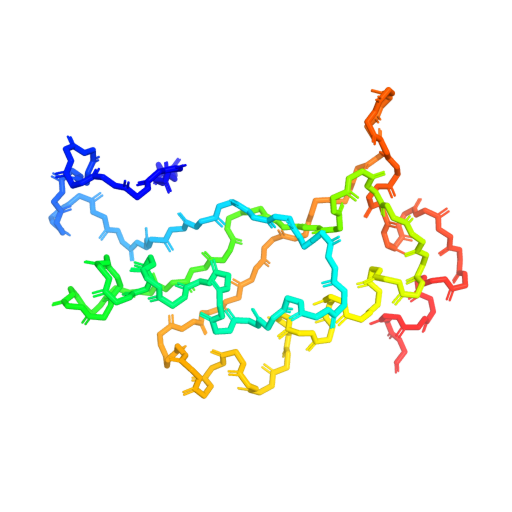 A N 1
ATOM 672 C CA . TYR A 1 88 ? -3.072 -4.469 9.004 1.00 94.75 88 TYR A CA 1
ATOM 673 C C . TYR A 1 88 ? -3.195 -5.934 8.569 1.00 94.75 88 TYR A C 1
ATOM 675 O O . TYR A 1 88 ? -2.435 -6.796 9.017 1.00 94.75 88 TYR A O 1
ATOM 683 N N . GLU A 1 89 ? -4.121 -6.192 7.648 1.00 95.69 89 GLU A N 1
ATOM 684 C CA . GLU A 1 89 ? -4.464 -7.546 7.196 1.00 95.69 89 GLU A CA 1
ATOM 685 C C . GLU A 1 89 ? -3.831 -7.917 5.849 1.00 95.69 89 GLU A C 1
ATOM 687 O O . GLU A 1 89 ? -3.720 -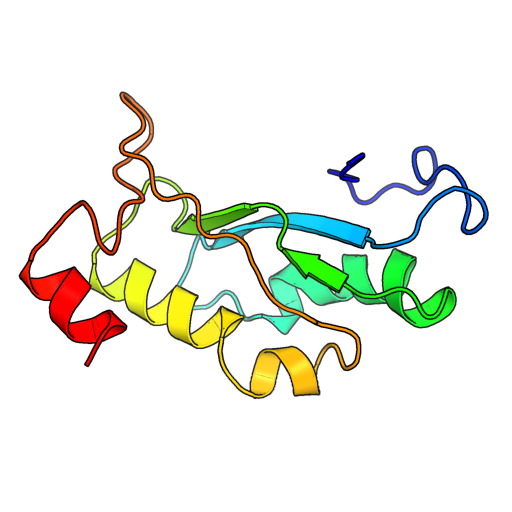9.098 5.520 1.00 95.69 89 GLU A O 1
ATOM 692 N N . GLY A 1 90 ? -3.367 -6.936 5.069 1.00 94.19 90 GLY A N 1
ATOM 693 C CA . GLY A 1 90 ? -2.669 -7.194 3.811 1.00 94.19 90 GLY A CA 1
ATOM 694 C C . GLY A 1 90 ? -2.860 -6.118 2.749 1.00 94.19 90 GLY A C 1
ATOM 695 O O . GLY A 1 90 ? -3.287 -4.998 3.024 1.00 94.19 90 GLY A O 1
ATOM 696 N N . PHE A 1 91 ? -2.532 -6.475 1.511 1.00 94.69 91 PHE A N 1
ATOM 697 C CA . PHE A 1 91 ? -2.539 -5.567 0.370 1.00 94.69 91 PHE A CA 1
ATOM 698 C C . PHE A 1 91 ? -3.002 -6.263 -0.908 1.00 94.69 91 PHE A C 1
ATOM 700 O O . PHE A 1 91 ? -2.897 -7.483 -1.040 1.00 94.69 91 PHE A O 1
ATOM 707 N N . SER A 1 92 ? -3.448 -5.462 -1.871 1.00 95.81 92 SER A N 1
ATOM 708 C CA . SER A 1 92 ? -3.641 -5.869 -3.259 1.00 95.81 92 SER A CA 1
ATOM 709 C C . SER A 1 92 ? -2.589 -5.197 -4.138 1.00 95.81 92 SER A C 1
ATOM 711 O O . SER A 1 92 ? -2.532 -3.970 -4.221 1.00 95.81 92 SER A O 1
ATOM 713 N N . TRP A 1 93 ? -1.735 -5.992 -4.784 1.00 95.56 93 TRP A N 1
ATOM 714 C CA . TRP A 1 93 ? -0.762 -5.472 -5.744 1.00 95.56 93 TRP A CA 1
ATOM 715 C C . TRP A 1 93 ? -1.433 -5.151 -7.084 1.00 95.56 93 TRP A C 1
ATOM 717 O O . TRP A 1 93 ? -2.225 -5.946 -7.597 1.00 95.56 93 TRP A O 1
ATOM 727 N N . PHE A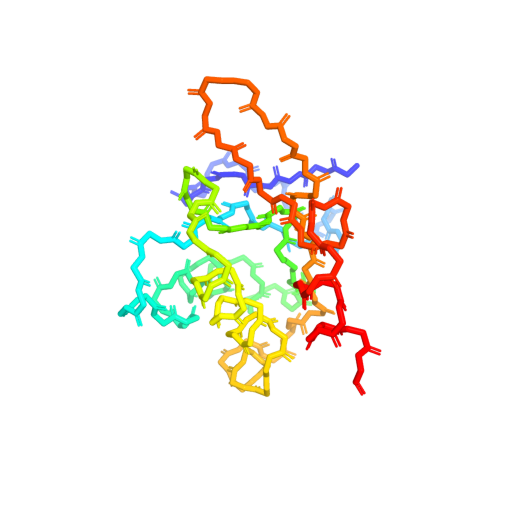 1 94 ? -1.086 -4.014 -7.681 1.00 95.94 94 PHE A N 1
ATOM 728 C CA . PHE A 1 94 ? -1.568 -3.608 -8.995 1.00 95.94 94 PHE A CA 1
ATOM 729 C C . PHE A 1 94 ? -0.814 -4.354 -10.103 1.00 95.94 94 PHE A C 1
ATOM 731 O O . PHE A 1 94 ? 0.141 -3.857 -10.691 1.00 95.94 94 PHE A O 1
ATOM 738 N N . GLU A 1 95 ? -1.228 -5.587 -10.379 1.00 94.69 95 GLU A N 1
ATOM 739 C CA . GLU A 1 95 ? -0.580 -6.477 -11.348 1.00 94.69 95 GLU A CA 1
ATOM 740 C C . GLU A 1 95 ? -1.033 -6.181 -12.792 1.00 94.69 95 GLU A C 1
ATOM 742 O O . GLU A 1 95 ? -1.738 -6.970 -13.426 1.00 94.69 95 GLU A O 1
ATOM 747 N N . TYR A 1 96 ? -0.656 -5.017 -13.322 1.00 95.06 96 TYR A N 1
ATOM 748 C CA . TYR A 1 96 ? -1.059 -4.585 -14.661 1.00 95.06 96 TYR A CA 1
ATOM 749 C C . TYR A 1 96 ? 0.042 -3.794 -15.374 1.00 95.06 96 TYR A C 1
ATOM 751 O O . TYR A 1 96 ? 0.723 -2.966 -14.775 1.00 95.06 96 TYR A O 1
ATOM 759 N N . ASP A 1 97 ? 0.204 -4.040 -16.673 1.00 94.44 97 ASP A N 1
ATOM 760 C CA . ASP A 1 97 ? 1.004 -3.181 -17.547 1.00 94.44 97 ASP A CA 1
ATOM 761 C C . ASP A 1 97 ? 0.099 -2.068 -18.056 1.00 94.44 97 ASP A C 1
ATOM 763 O O . ASP A 1 97 ? -0.784 -2.308 -18.886 1.00 94.44 97 ASP A O 1
ATOM 767 N N . LYS A 1 98 ? 0.256 -0.871 -17.488 1.00 94.19 98 LYS A N 1
ATOM 768 C CA . LYS A 1 98 ? -0.600 0.273 -17.774 1.00 94.19 98 LYS A CA 1
ATOM 769 C C . LYS A 1 98 ? 0.053 1.118 -18.861 1.00 94.19 98 LYS A C 1
ATOM 771 O O . LYS A 1 98 ? 1.018 1.839 -18.579 1.00 94.19 98 LYS A O 1
ATOM 776 N N . PRO A 1 99 ? -0.483 1.100 -20.098 1.00 92.56 99 PRO A N 1
ATOM 777 C CA . PRO A 1 99 ? 0.098 1.877 -21.180 1.00 92.56 99 PRO A CA 1
ATOM 778 C C . PRO A 1 99 ? 0.186 3.349 -20.785 1.00 92.56 99 PRO A C 1
ATOM 780 O O . PRO A 1 99 ? -0.762 3.885 -20.213 1.00 92.56 99 PRO A O 1
ATOM 783 N N . SER A 1 100 ? 1.306 3.996 -21.115 1.00 89.94 100 SER A N 1
ATOM 784 C CA . SER A 1 100 ? 1.648 5.395 -20.791 1.00 89.94 100 SER A CA 1
ATOM 785 C C . SER A 1 100 ? 1.935 5.733 -19.323 1.00 89.94 100 SER A C 1
ATOM 787 O O . SER A 1 100 ? 2.327 6.867 -19.057 1.00 89.94 100 SER A O 1
ATOM 789 N N . GLU A 1 101 ? 1.818 4.777 -18.398 1.00 92.25 101 GLU A N 1
ATOM 790 C CA . GLU A 1 101 ? 2.122 5.003 -16.978 1.00 92.25 101 GLU A CA 1
ATOM 791 C C . GLU A 1 101 ? 3.239 4.104 -16.456 1.00 92.25 101 GLU A C 1
ATOM 793 O O . GLU A 1 101 ? 4.093 4.608 -15.737 1.00 92.25 101 GLU A O 1
ATOM 798 N N . GLY A 1 102 ? 3.265 2.819 -16.821 1.00 92.88 102 GLY A N 1
ATOM 799 C CA . GLY A 1 102 ? 4.290 1.904 -16.326 1.00 92.88 102 GLY A CA 1
ATOM 800 C C . GLY A 1 102 ? 3.896 0.435 -16.348 1.00 92.88 102 GLY A C 1
ATOM 801 O O . GLY A 1 102 ? 2.711 0.098 -16.367 1.00 92.88 102 GLY A O 1
ATOM 802 N N . ASP A 1 103 ? 4.899 -0.441 -16.284 1.00 94.00 103 ASP A N 1
ATOM 803 C CA . ASP A 1 103 ? 4.688 -1.871 -16.063 1.00 94.00 103 ASP A CA 1
ATOM 804 C C . ASP A 1 103 ? 4.771 -2.183 -14.570 1.00 94.00 103 ASP A C 1
ATOM 806 O O . ASP A 1 103 ? 5.861 -2.259 -14.005 1.00 94.00 103 ASP A O 1
ATOM 810 N N . PHE A 1 104 ? 3.626 -2.393 -13.926 1.00 95.06 104 PHE A N 1
ATOM 811 C CA . PHE A 1 104 ? 3.551 -2.681 -12.495 1.00 95.06 104 PHE A CA 1
ATOM 812 C C . PHE A 1 104 ? 3.634 -4.179 -12.191 1.00 95.06 104 PHE A C 1
ATOM 814 O O . PHE A 1 104 ? 3.701 -4.564 -11.025 1.00 95.06 104 PHE A O 1
ATOM 821 N N . ARG A 1 105 ? 3.641 -5.041 -13.214 1.00 94.44 105 ARG A N 1
ATOM 822 C CA . ARG A 1 105 ? 3.602 -6.490 -13.022 1.00 94.44 105 ARG A CA 1
ATOM 823 C C . ARG A 1 105 ? 4.849 -6.993 -12.313 1.00 94.44 105 ARG A C 1
ATOM 825 O O . ARG A 1 105 ? 5.965 -6.526 -12.563 1.00 94.44 105 ARG A O 1
ATOM 832 N N . VAL A 1 106 ? 4.637 -7.996 -11.478 1.00 90.94 106 VAL A N 1
ATOM 833 C CA . VAL A 1 106 ? 5.656 -8.730 -10.738 1.00 90.94 106 VAL A CA 1
ATOM 834 C C . VAL A 1 106 ? 5.703 -10.182 -11.199 1.00 90.94 106 VAL A C 1
ATOM 836 O O . VAL A 1 106 ? 6.767 -10.701 -11.524 1.00 90.94 106 VAL A O 1
ATOM 839 N N . VAL A 1 107 ? 4.546 -10.834 -11.281 1.00 87.25 107 VAL A N 1
ATOM 840 C CA . VAL A 1 107 ? 4.423 -12.253 -11.637 1.00 87.25 107 VAL A CA 1
ATOM 841 C C . VAL A 1 107 ? 4.171 -12.425 -13.135 1.00 87.25 107 VAL A C 1
ATOM 843 O O . VAL A 1 107 ? 4.722 -13.323 -13.764 1.00 87.25 107 VAL A O 1
ATOM 846 N N . MET A 1 108 ? 3.351 -11.555 -13.727 1.00 84.00 108 MET A N 1
ATOM 847 C CA . MET A 1 108 ? 2.936 -11.613 -15.134 1.00 84.00 108 MET A CA 1
ATOM 848 C C . MET A 1 108 ? 3.850 -10.813 -16.078 1.00 84.00 108 MET A C 1
ATOM 850 O O . MET A 1 108 ? 3.580 -10.748 -17.279 1.00 84.00 108 MET A O 1
ATOM 854 N N . GLY A 1 109 ? 4.880 -10.152 -15.542 1.00 73.94 109 GLY A N 1
ATOM 855 C CA . GLY A 1 109 ? 5.796 -9.288 -16.295 1.00 73.94 109 GLY A CA 1
ATOM 856 C C . GLY A 1 109 ? 7.067 -10.004 -16.752 1.00 73.94 109 GLY A C 1
ATOM 857 O O . GLY A 1 109 ? 7.334 -10.088 -17.94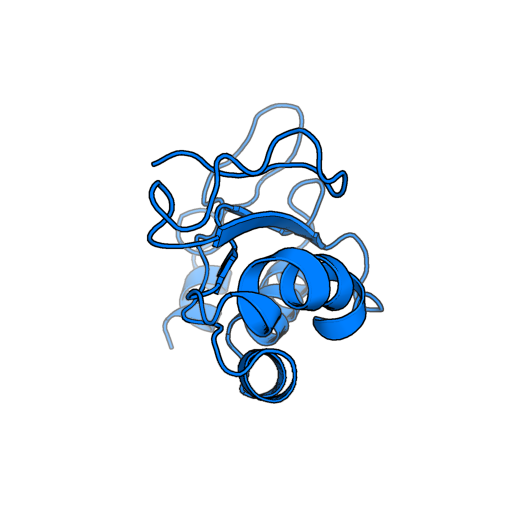8 1.00 73.94 109 GLY A O 1
ATOM 858 N N . SER A 1 110 ? 7.837 -10.543 -15.800 1.00 70.19 110 SER A N 1
ATOM 859 C CA . SER A 1 110 ? 9.151 -11.164 -16.024 1.00 70.19 110 SER A CA 1
ATOM 860 C C . SER A 1 110 ? 9.252 -12.506 -15.295 1.00 70.19 110 SER A C 1
ATOM 862 O O . SER A 1 110 ? 8.892 -12.605 -14.122 1.00 70.19 110 SER A O 1
ATOM 864 N N . SER A 1 111 ? 9.774 -13.542 -15.966 1.00 69.12 111 SER A N 1
ATOM 865 C CA . SER A 1 111 ? 10.011 -14.858 -15.349 1.00 69.12 111 SER A CA 1
ATOM 866 C C . SER A 1 111 ? 10.988 -14.787 -14.176 1.00 69.12 111 SER A C 1
ATOM 868 O O . SER A 1 111 ? 10.826 -15.501 -13.187 1.00 69.12 111 SER A O 1
ATOM 870 N N . ASP A 1 112 ? 11.979 -13.904 -14.277 1.00 76.06 112 ASP A N 1
ATOM 871 C CA . ASP A 1 112 ? 13.032 -13.754 -13.274 1.00 76.06 112 ASP A CA 1
ATOM 872 C C . ASP A 1 112 ? 12.486 -13.069 -12.020 1.00 76.06 112 ASP A C 1
ATOM 874 O O . ASP A 1 112 ? 12.815 -13.460 -10.898 1.00 76.06 112 ASP A O 1
ATOM 878 N N . LEU A 1 113 ? 11.592 -12.095 -12.197 1.00 74.31 113 LEU A N 1
ATOM 879 C CA . LEU A 1 113 ? 10.921 -11.418 -11.094 1.00 74.31 113 LEU A CA 1
ATOM 880 C C . LEU A 1 113 ? 9.914 -12.341 -10.398 1.00 74.31 113 LEU A C 1
ATOM 882 O O . LEU A 1 113 ? 9.916 -12.441 -9.171 1.00 74.31 113 LEU A O 1
ATOM 886 N N . ALA A 1 114 ? 9.131 -13.101 -11.168 1.00 75.06 114 ALA A N 1
ATOM 887 C CA . ALA A 1 114 ? 8.211 -14.096 -10.626 1.00 75.06 114 ALA A CA 1
ATOM 888 C C . ALA A 1 114 ? 8.939 -15.129 -9.747 1.00 75.06 114 ALA A C 1
ATOM 890 O O . ALA A 1 114 ? 8.456 -15.475 -8.669 1.00 75.06 114 ALA A O 1
ATOM 891 N N . SER A 1 115 ? 10.126 -15.583 -10.168 1.00 76.94 115 SER A N 1
ATOM 892 C CA . SER A 1 115 ? 10.929 -16.542 -9.397 1.00 76.94 115 SER A CA 1
ATOM 893 C C . SER A 1 115 ? 11.414 -16.001 -8.047 1.00 76.94 115 SER A C 1
ATOM 895 O O . SER A 1 115 ? 11.524 -16.767 -7.096 1.00 76.94 115 SER A O 1
ATOM 897 N N . GLN A 1 116 ? 11.653 -14.691 -7.940 1.00 78.00 116 GLN A N 1
ATOM 898 C CA . GLN A 1 116 ? 12.090 -14.044 -6.698 1.00 78.00 116 GLN A CA 1
ATOM 899 C C . GLN A 1 116 ? 10.946 -13.816 -5.705 1.00 78.00 116 GLN A C 1
ATOM 901 O O . GLN A 1 116 ? 11.203 -13.655 -4.516 1.00 78.00 116 GLN A O 1
ATOM 906 N N . VAL A 1 117 ? 9.698 -13.783 -6.180 1.00 75.25 117 VAL A N 1
ATOM 907 C CA . VAL A 1 117 ? 8.511 -13.540 -5.342 1.00 75.25 117 VAL A CA 1
ATOM 908 C C . VAL A 1 117 ? 7.805 -14.830 -4.932 1.00 75.25 117 VAL A C 1
ATOM 910 O O . VAL A 1 117 ? 7.176 -14.869 -3.879 1.00 75.25 117 VAL A O 1
ATOM 913 N N . LEU A 1 118 ? 7.891 -15.879 -5.754 1.00 72.81 118 LEU A N 1
ATOM 914 C CA . LEU A 1 118 ? 7.219 -17.162 -5.516 1.00 72.81 118 LEU A CA 1
ATOM 915 C C . LEU A 1 118 ? 8.129 -18.255 -4.929 1.00 72.81 118 LEU A C 1
ATOM 917 O O . LEU A 1 118 ? 7.617 -19.321 -4.581 1.00 72.81 118 LEU A O 1
ATOM 921 N N . GLY A 1 119 ? 9.447 -18.032 -4.888 1.00 54.91 119 GLY A N 1
ATOM 922 C CA . GLY A 1 119 ? 10.446 -18.961 -4.340 1.00 54.91 119 GLY A CA 1
ATOM 923 C C . GLY A 1 119 ? 10.666 -18.791 -2.845 1.00 54.91 119 GLY A C 1
ATOM 924 O O . GLY A 1 119 ? 10.956 -19.821 -2.196 1.00 54.91 119 GLY A O 1
#

Organism: NCBI:txid209136

pLDDT: mean 85.08, std 13.68, range [36.78, 96.88]

Secondary structure (DSSP, 8-state):
-----SS-TTS---GGG-S-EEEEEEE--TT--HHHHHHHHIIIIIGGGT--EEEEEEEETTS--HHHHHHHHHHHHSHHHHHH-TTEEEEEE---EETTTEE--STTT-HHHHHHHH-

Foldseek 3Di:
DDEDEDDDPPPPPDLVPDQAYEYADAAADLPDALCNGCVSVCVPPCVVSVHAYEHAEYFHWLLDDLVVRVSVCCRQVDPVNCVSRVSYDGYDYPQDADPPRHHRHQCVPDPVSVVVVVD